Protein AF-A0A7S0P5F8-F1 (afdb_monomer_lite)

InterPro domains:
  IPR012337 Ribonuclease H-like superfamily [SSF53098] (3-102)
  IPR013520 Ribonuclease H-like domain [PF00929] (8-92)
  IPR036397 Ribonuclease H superfamily [G3DSA:3.30.420.10] (1-112)

Structure (mmCIF, N/CA/C/O backbone):
data_AF-A0A7S0P5F8-F1
#
_entry.id   AF-A0A7S0P5F8-F1
#
loop_
_atom_site.group_PDB
_atom_site.id
_atom_site.type_symbol
_atom_site.label_atom_id
_atom_site.label_alt_id
_atom_site.label_comp_id
_atom_site.label_asym_id
_atom_site.label_entity_id
_atom_site.label_seq_id
_atom_site.pdbx_PDB_ins_code
_atom_site.Cartn_x
_atom_site.Cartn_y
_atom_site.Cartn_z
_atom_site.occupancy
_atom_site.B_iso_or_equiv
_atom_site.auth_seq_id
_atom_site.auth_comp_id
_atom_site.auth_asym_id
_atom_site.auth_atom_id
_atom_site.pdbx_PDB_model_num
ATOM 1 N N . GLY A 1 1 ? -13.064 9.848 14.088 1.00 92.31 1 GLY A N 1
ATOM 2 C CA . GLY A 1 1 ? -11.829 9.052 14.262 1.00 92.31 1 GLY A CA 1
ATOM 3 C C . GLY A 1 1 ? -11.739 7.972 13.198 1.00 92.31 1 GLY A C 1
ATOM 4 O O . GLY A 1 1 ? -12.766 7.657 12.607 1.00 92.31 1 GLY A O 1
ATOM 5 N N . MET A 1 2 ? -10.549 7.403 12.978 1.00 94.00 2 MET A N 1
ATOM 6 C CA . MET A 1 2 ? -10.255 6.437 11.901 1.00 94.00 2 MET A CA 1
ATOM 7 C C . MET A 1 2 ? -11.282 5.296 11.798 1.00 94.00 2 MET A C 1
ATOM 9 O O . MET A 1 2 ? -11.907 5.111 10.762 1.00 94.00 2 MET A O 1
ATOM 13 N N . LEU A 1 3 ? -11.563 4.606 12.906 1.00 96.38 3 LEU A N 1
ATOM 14 C CA . LEU A 1 3 ? -12.504 3.481 12.926 1.00 96.38 3 LEU A CA 1
ATOM 15 C C . LEU A 1 3 ? -13.936 3.859 12.489 1.00 96.38 3 LEU A C 1
ATOM 17 O O . LEU A 1 3 ? -14.638 3.057 11.881 1.00 96.38 3 LEU A O 1
ATOM 21 N N . ALA A 1 4 ? -14.383 5.085 12.780 1.00 97.62 4 ALA A N 1
ATOM 22 C CA . ALA A 1 4 ? -15.694 5.559 12.334 1.00 97.62 4 ALA A CA 1
ATOM 23 C C . ALA A 1 4 ? -15.726 5.806 10.818 1.00 97.62 4 ALA A C 1
ATOM 25 O O . ALA A 1 4 ? -16.733 5.517 10.179 1.00 97.62 4 ALA A O 1
ATOM 26 N N . LEU A 1 5 ? -14.619 6.296 10.247 1.00 96.81 5 LEU A N 1
ATOM 27 C CA . LEU A 1 5 ? -14.468 6.440 8.800 1.00 96.81 5 LEU A CA 1
ATOM 28 C C . LEU A 1 5 ? -14.493 5.066 8.120 1.00 96.81 5 LEU A C 1
ATOM 30 O O . LEU A 1 5 ? -15.211 4.877 7.145 1.00 96.81 5 LEU A O 1
ATOM 34 N N . MET A 1 6 ? -13.781 4.087 8.678 1.00 96.69 6 MET A N 1
ATOM 35 C CA . MET A 1 6 ? -13.749 2.725 8.139 1.00 96.69 6 MET A CA 1
ATOM 36 C C . MET A 1 6 ? -15.126 2.067 8.174 1.00 96.69 6 MET A C 1
ATOM 38 O O . MET A 1 6 ? -15.563 1.553 7.155 1.00 96.69 6 MET A O 1
ATOM 42 N N . ARG A 1 7 ? -15.866 2.167 9.285 1.00 97.06 7 ARG A N 1
ATOM 43 C CA . ARG A 1 7 ? -17.246 1.652 9.367 1.00 97.06 7 ARG A CA 1
ATOM 44 C C . ARG A 1 7 ? -18.205 2.269 8.350 1.00 97.06 7 ARG A C 1
ATOM 46 O O . ARG A 1 7 ? -19.198 1.644 8.003 1.00 97.06 7 ARG A O 1
ATOM 53 N N . LYS A 1 8 ? -17.937 3.494 7.892 1.00 98.00 8 LYS A N 1
ATOM 54 C CA . LYS A 1 8 ? -18.742 4.158 6.860 1.00 98.00 8 LYS A CA 1
ATOM 55 C C . LYS A 1 8 ? -18.472 3.599 5.457 1.00 98.00 8 LYS A C 1
ATOM 57 O O . LYS A 1 8 ? -19.366 3.649 4.618 1.00 98.00 8 LYS A O 1
ATOM 62 N N . HIS A 1 9 ? -17.259 3.115 5.190 1.00 97.38 9 HIS A N 1
ATOM 63 C CA . HIS A 1 9 ? -16.797 2.791 3.834 1.00 97.38 9 HIS A CA 1
ATOM 64 C C . HIS A 1 9 ? -16.434 1.317 3.611 1.00 97.38 9 HIS A C 1
ATOM 66 O O . HIS A 1 9 ? -16.314 0.896 2.463 1.00 97.38 9 HIS A O 1
ATOM 72 N N . CYS A 1 10 ? -16.276 0.533 4.674 1.00 96.94 10 CYS A N 1
ATOM 73 C CA . CYS A 1 10 ? -15.789 -0.838 4.626 1.00 96.94 10 CYS A CA 1
ATOM 74 C C . CYS A 1 10 ? -16.680 -1.762 5.460 1.00 96.94 10 CYS A C 1
ATOM 76 O O . CYS A 1 10 ? -17.233 -1.361 6.486 1.00 96.94 10 CYS A O 1
ATOM 78 N N . VAL A 1 11 ? -16.758 -3.024 5.043 1.00 96.81 11 VAL A N 1
ATOM 79 C CA . VAL A 1 11 ? -17.351 -4.102 5.843 1.00 96.81 11 VAL A CA 1
ATOM 80 C C . VAL A 1 11 ? -16.295 -4.630 6.815 1.00 96.81 11 VAL A C 1
ATOM 82 O O . VAL A 1 11 ? -15.126 -4.781 6.450 1.00 96.81 11 VAL A O 1
ATOM 85 N N . GLU A 1 12 ? -16.707 -4.902 8.051 1.00 97.06 12 GLU A N 1
ATOM 86 C CA . GLU A 1 12 ? -15.836 -5.456 9.089 1.00 97.06 12 GLU A CA 1
ATOM 87 C C . GLU A 1 12 ? -15.196 -6.779 8.630 1.00 97.06 12 GLU A C 1
ATOM 89 O O . GLU A 1 12 ? -15.841 -7.616 8.000 1.00 97.06 12 GLU A O 1
ATOM 94 N N . HIS A 1 13 ? -13.899 -6.933 8.897 1.00 96.75 13 HIS A N 1
ATOM 95 C CA . HIS A 1 13 ? -13.039 -8.065 8.524 1.00 96.75 13 HIS A CA 1
ATOM 96 C C . HIS A 1 13 ? -12.880 -8.348 7.017 1.00 96.75 13 HIS A C 1
ATOM 98 O O . HIS A 1 13 ? -12.184 -9.298 6.642 1.00 96.75 13 HIS A O 1
ATOM 104 N N . ALA A 1 14 ? -13.470 -7.535 6.135 1.00 96.31 14 ALA A N 1
ATOM 105 C CA . ALA A 1 14 ? -13.414 -7.757 4.691 1.00 96.31 14 ALA A CA 1
ATOM 106 C C . ALA A 1 14 ? -12.174 -7.128 4.034 1.00 96.31 14 ALA A C 1
ATOM 108 O O . ALA A 1 14 ? -11.554 -7.739 3.164 1.00 96.31 14 ALA A O 1
ATOM 109 N N . CYS A 1 15 ? -11.802 -5.911 4.437 1.00 97.00 15 CYS A N 1
ATOM 110 C CA . CYS A 1 15 ? -10.755 -5.142 3.762 1.00 97.00 15 CYS A CA 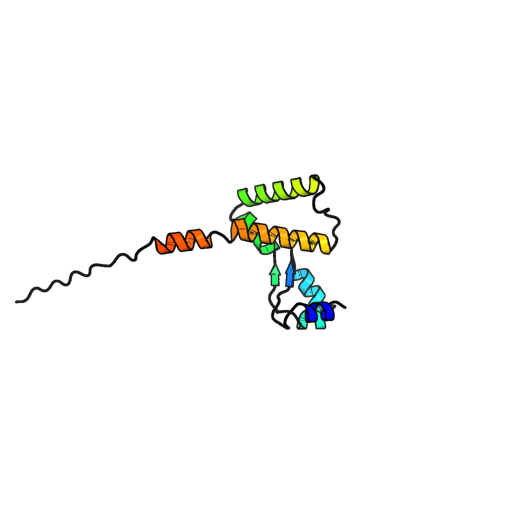1
ATOM 111 C C . CYS A 1 15 ? -9.361 -5.412 4.363 1.00 97.00 15 CYS A C 1
ATOM 113 O O . CYS A 1 15 ? -9.191 -5.218 5.570 1.00 97.00 15 CYS A O 1
ATOM 115 N N . PRO A 1 16 ? -8.356 -5.818 3.562 1.00 97.19 16 PRO A N 1
ATOM 116 C CA . PRO A 1 16 ? -6.960 -5.855 3.998 1.00 97.19 16 PRO A CA 1
ATOM 117 C C . PRO A 1 16 ? -6.361 -4.443 4.061 1.00 97.19 16 PRO A C 1
ATOM 119 O O . PRO A 1 16 ? -6.855 -3.520 3.409 1.00 97.19 16 PRO A O 1
ATOM 122 N N . ILE A 1 17 ? -5.263 -4.283 4.801 1.00 97.00 17 ILE A N 1
ATOM 123 C CA . ILE A 1 17 ? -4.442 -3.063 4.726 1.00 97.00 17 ILE A CA 1
ATOM 124 C C . ILE A 1 17 ? -3.605 -3.132 3.445 1.00 97.00 17 ILE A C 1
ATOM 126 O O . ILE A 1 17 ? -3.062 -4.190 3.120 1.00 97.00 17 ILE A O 1
ATOM 130 N N . ALA A 1 18 ? -3.508 -2.023 2.714 1.00 97.69 18 ALA A N 1
ATOM 131 C CA . ALA A 1 18 ? -2.766 -1.938 1.462 1.00 97.69 18 ALA A CA 1
ATOM 132 C C . ALA A 1 18 ? -1.863 -0.703 1.436 1.00 97.69 18 ALA A C 1
ATOM 134 O O . ALA A 1 18 ? -2.279 0.369 1.873 1.00 97.69 18 ALA A O 1
ATOM 135 N N . GLY A 1 19 ? -0.652 -0.852 0.903 1.00 96.81 19 GLY A N 1
ATOM 136 C CA . GLY A 1 19 ? 0.331 0.228 0.816 1.00 96.81 19 GLY A CA 1
ATOM 137 C C . GLY A 1 19 ? 1.729 -0.285 0.482 1.00 96.81 19 GLY A C 1
ATOM 138 O O . GLY A 1 19 ? 1.956 -1.496 0.401 1.00 96.81 19 GLY A O 1
ATOM 139 N N . ASN A 1 20 ? 2.667 0.635 0.280 1.00 94.50 20 ASN A N 1
ATOM 140 C CA . ASN A 1 20 ? 4.088 0.312 0.172 1.00 94.50 20 ASN A CA 1
ATOM 141 C C . ASN A 1 20 ? 4.661 -0.061 1.543 1.00 94.50 20 ASN A C 1
ATOM 143 O O . ASN A 1 20 ? 4.495 0.695 2.494 1.00 94.50 20 ASN A O 1
ATOM 147 N N . SER A 1 21 ? 5.353 -1.202 1.638 1.00 94.56 21 SER A N 1
ATOM 148 C CA . SER A 1 21 ? 5.986 -1.677 2.881 1.00 94.56 21 SER A CA 1
ATOM 149 C C . SER A 1 21 ? 5.014 -1.723 4.068 1.00 94.56 21 SER A C 1
ATOM 151 O O . SER A 1 21 ? 5.377 -1.483 5.221 1.00 94.56 21 SER A O 1
ATOM 153 N N . VAL A 1 22 ? 3.751 -2.040 3.773 1.00 97.00 22 VAL A N 1
ATOM 154 C CA . VAL A 1 22 ? 2.612 -1.869 4.688 1.00 97.00 22 VAL A CA 1
ATOM 155 C C . VAL A 1 22 ? 2.636 -2.825 5.885 1.00 97.00 22 VAL A C 1
ATOM 157 O O . VAL A 1 22 ? 1.861 -2.681 6.830 1.00 97.00 22 VAL A O 1
ATOM 160 N N . GLN A 1 23 ? 3.536 -3.811 5.874 1.00 96.75 23 GLN A N 1
ATOM 161 C CA . GLN A 1 23 ? 3.792 -4.668 7.027 1.00 96.75 23 GLN A CA 1
ATOM 162 C C . GLN A 1 23 ? 4.197 -3.848 8.265 1.00 96.75 23 GLN A C 1
ATOM 164 O O . GLN A 1 23 ? 3.707 -4.134 9.357 1.00 96.75 23 GLN A O 1
ATOM 169 N N . CYS A 1 24 ? 5.011 -2.801 8.096 1.00 95.56 24 CYS A N 1
ATOM 170 C CA . CYS A 1 24 ? 5.404 -1.919 9.198 1.00 95.56 24 CYS A CA 1
ATOM 171 C C . CYS A 1 24 ? 4.189 -1.171 9.772 1.00 95.56 24 CYS A C 1
ATOM 173 O O . CYS A 1 24 ? 3.984 -1.144 10.986 1.00 95.56 24 CYS A O 1
ATOM 175 N N . ASP A 1 25 ? 3.328 -0.634 8.903 1.00 96.00 25 ASP A N 1
ATOM 176 C CA . ASP A 1 25 ? 2.100 0.053 9.321 1.00 96.00 25 ASP A CA 1
ATOM 177 C C . ASP A 1 25 ? 1.153 -0.895 10.059 1.00 96.00 25 ASP A C 1
ATOM 179 O O . ASP A 1 25 ? 0.545 -0.529 11.066 1.00 96.00 25 ASP A O 1
ATOM 183 N N . ARG A 1 26 ? 1.043 -2.144 9.591 1.00 97.00 26 ARG A N 1
ATOM 184 C CA . ARG A 1 26 ? 0.246 -3.181 10.253 1.00 97.00 26 ARG A CA 1
ATOM 185 C C . ARG A 1 26 ? 0.725 -3.429 11.683 1.00 97.00 26 ARG A C 1
ATOM 187 O O . ARG A 1 26 ? -0.112 -3.584 12.571 1.00 97.00 26 ARG A O 1
ATOM 194 N N . GLU A 1 27 ? 2.033 -3.492 11.909 1.00 97.06 27 GLU A N 1
ATOM 195 C CA . GLU A 1 27 ? 2.607 -3.714 13.241 1.00 97.06 27 GLU A CA 1
ATOM 196 C C . GLU A 1 27 ? 2.293 -2.554 14.188 1.00 97.06 27 GLU A C 1
ATOM 198 O O . GLU A 1 27 ? 1.821 -2.786 15.303 1.00 97.06 27 GLU A O 1
ATOM 203 N N . VAL A 1 28 ? 2.433 -1.313 13.713 1.00 97.31 28 VAL A N 1
ATOM 204 C CA . VAL A 1 28 ? 2.047 -0.119 14.478 1.00 97.31 28 VAL A CA 1
ATOM 205 C C . VAL A 1 28 ? 0.550 -0.127 14.785 1.00 97.31 28 VAL A C 1
ATOM 207 O O . VAL A 1 28 ? 0.153 0.098 15.925 1.00 97.31 28 VAL A O 1
ATOM 210 N N . LEU A 1 29 ? -0.305 -0.443 13.808 1.00 97.06 29 LEU A N 1
ATOM 211 C CA . LEU A 1 29 ? -1.753 -0.516 14.021 1.00 97.06 29 LEU A CA 1
ATOM 212 C C . LEU A 1 29 ? -2.140 -1.594 15.037 1.00 97.06 29 LEU A C 1
ATOM 214 O O . LEU A 1 29 ? -3.063 -1.385 15.821 1.00 97.06 29 LEU A O 1
ATOM 218 N N . MET A 1 30 ? -1.453 -2.735 15.036 1.00 97.00 30 MET A N 1
ATOM 219 C CA . MET A 1 30 ? -1.713 -3.823 15.976 1.00 97.00 30 MET A CA 1
ATOM 220 C C . MET A 1 30 ? -1.418 -3.414 17.426 1.00 97.00 30 MET A C 1
ATOM 222 O O . MET A 1 30 ? -2.171 -3.795 18.322 1.00 97.00 30 MET A O 1
ATOM 226 N N . LEU A 1 31 ? -0.356 -2.633 17.647 1.00 97.62 31 LEU A N 1
ATOM 227 C CA . LEU A 1 31 ? 0.077 -2.187 18.974 1.00 97.62 31 LEU A CA 1
ATOM 228 C C . LEU A 1 31 ? -0.672 -0.932 19.440 1.00 97.62 31 LEU A C 1
ATOM 230 O O . LEU A 1 31 ? -1.271 -0.920 20.514 1.00 97.62 31 LEU A O 1
ATOM 234 N N . GLU A 1 32 ? -0.686 0.105 18.608 1.00 98.25 32 GLU A N 1
ATOM 235 C CA . GLU A 1 32 ? -1.143 1.448 18.977 1.00 98.25 32 GLU A CA 1
ATOM 236 C C . GLU A 1 32 ? -2.634 1.669 18.683 1.00 98.25 32 GLU A C 1
ATOM 238 O O . GLU A 1 32 ? -3.291 2.521 19.285 1.00 98.25 32 GLU A O 1
ATOM 243 N N . MET A 1 33 ? -3.209 0.903 17.749 1.00 97.56 33 MET A N 1
ATOM 244 C CA . MET A 1 33 ? -4.600 1.062 17.309 1.00 97.56 33 MET A CA 1
ATOM 245 C C . MET A 1 33 ? -5.361 -0.276 17.220 1.00 97.56 33 MET A C 1
ATOM 247 O O . MET A 1 33 ? -6.012 -0.551 16.203 1.00 97.56 33 MET A O 1
ATOM 251 N N . PRO A 1 34 ? -5.395 -1.098 18.287 1.00 97.31 34 PRO A N 1
ATOM 252 C CA . PRO A 1 34 ? -5.886 -2.478 18.226 1.00 97.31 34 PRO A CA 1
ATOM 253 C C . PRO A 1 34 ? -7.345 -2.603 17.761 1.00 97.31 34 PRO A C 1
ATOM 255 O O . PRO A 1 34 ? -7.690 -3.568 17.090 1.00 97.31 34 PRO A O 1
ATOM 258 N N . LYS A 1 35 ? -8.203 -1.609 18.046 1.00 97.56 35 LYS A N 1
ATOM 259 C CA . LYS A 1 35 ? -9.603 -1.581 17.569 1.00 97.56 35 LYS A CA 1
ATOM 260 C C . LYS A 1 35 ? -9.727 -1.336 16.061 1.00 97.56 35 LYS A C 1
ATOM 262 O O . LYS A 1 35 ? -10.705 -1.750 15.451 1.00 97.56 35 LYS A O 1
ATOM 267 N N . VAL A 1 36 ? -8.784 -0.596 15.475 1.00 97.44 36 VAL A N 1
ATOM 268 C CA . VAL A 1 36 ? -8.702 -0.404 14.019 1.00 97.44 36 VAL A CA 1
ATOM 269 C C . VAL A 1 36 ? -8.171 -1.676 13.380 1.00 97.44 36 VAL A C 1
ATOM 271 O O . VAL A 1 36 ? -8.783 -2.175 12.442 1.00 97.44 36 VAL A O 1
ATOM 274 N N . TYR A 1 37 ? -7.089 -2.229 13.931 1.00 97.56 37 TYR A N 1
ATOM 275 C CA . TYR A 1 37 ? -6.509 -3.479 13.452 1.00 97.56 37 TYR A CA 1
ATOM 276 C C . TYR A 1 37 ? -7.514 -4.640 13.500 1.00 97.56 37 TYR A C 1
ATOM 278 O O . TYR A 1 37 ? -7.662 -5.353 12.513 1.00 97.56 37 TYR A O 1
ATOM 286 N N . SER A 1 38 ? -8.278 -4.784 14.589 1.00 97.31 38 SER A N 1
ATOM 287 C CA . SER A 1 38 ? -9.286 -5.843 14.716 1.00 97.31 38 SER A CA 1
ATOM 288 C C . SER A 1 38 ? -10.413 -5.732 13.692 1.00 97.31 38 SER A C 1
ATOM 290 O O . SER A 1 38 ? -10.978 -6.748 13.316 1.00 97.31 38 SER A O 1
ATOM 292 N N . PHE A 1 39 ? -10.749 -4.523 13.232 1.00 98.19 39 PHE A N 1
ATOM 293 C CA . PHE A 1 39 ? -11.794 -4.308 12.226 1.00 98.19 39 PHE A CA 1
ATOM 294 C C . PHE A 1 39 ? -11.356 -4.740 10.816 1.00 98.19 39 PHE A C 1
ATOM 296 O O . PHE A 1 39 ? -12.194 -4.984 9.951 1.00 98.19 39 PHE A O 1
ATOM 303 N N . LEU A 1 40 ? -10.051 -4.815 10.558 1.00 97.56 40 LEU A N 1
ATOM 304 C CA . LEU A 1 40 ? -9.485 -5.140 9.250 1.00 97.56 40 LEU A CA 1
ATOM 305 C C . LEU A 1 40 ? -9.361 -6.654 9.040 1.00 97.56 40 LEU A C 1
ATOM 307 O O . LEU A 1 40 ? -9.446 -7.453 9.973 1.00 97.56 40 LEU A O 1
ATOM 311 N N . ASN A 1 41 ? -9.153 -7.062 7.788 1.00 97.12 41 ASN A N 1
ATOM 312 C CA . ASN A 1 41 ? -8.735 -8.424 7.479 1.00 97.12 41 ASN A CA 1
ATOM 313 C C . ASN A 1 41 ? -7.279 -8.651 7.932 1.00 97.12 41 ASN A C 1
ATOM 315 O O . ASN A 1 41 ? -6.455 -7.743 7.873 1.00 97.12 41 ASN A O 1
ATOM 319 N N . HIS A 1 42 ? -6.942 -9.880 8.332 1.00 94.38 42 HIS A N 1
ATOM 320 C CA . HIS A 1 42 ? -5.584 -10.236 8.758 1.00 94.38 42 HIS A CA 1
ATOM 321 C C . HIS A 1 42 ? -4.539 -10.146 7.633 1.00 94.38 42 HIS A C 1
ATOM 323 O O . HIS A 1 42 ? -3.347 -10.018 7.922 1.00 94.38 42 HIS A O 1
ATOM 329 N N . ARG A 1 43 ? -4.966 -10.259 6.366 1.00 97.31 43 ARG A N 1
ATOM 330 C CA . ARG A 1 43 ? -4.091 -10.170 5.193 1.00 97.31 43 ARG A CA 1
ATOM 331 C C . ARG A 1 43 ? -3.697 -8.728 4.904 1.00 97.31 43 ARG A C 1
ATOM 333 O O . ARG A 1 43 ? -4.425 -7.787 5.214 1.00 97.31 43 ARG A O 1
ATOM 340 N N . ILE A 1 44 ? -2.571 -8.590 4.217 1.00 97.62 44 ILE A N 1
ATOM 341 C CA . ILE A 1 44 ? -2.103 -7.324 3.659 1.00 97.62 44 ILE A CA 1
ATOM 342 C C . ILE A 1 44 ? -1.964 -7.424 2.145 1.00 97.62 44 ILE A C 1
ATOM 344 O O . ILE A 1 44 ? -1.757 -8.507 1.596 1.00 97.62 44 ILE A O 1
ATOM 348 N N . VAL A 1 45 ? -2.057 -6.277 1.482 1.00 97.38 45 VAL A N 1
ATOM 349 C CA . VAL A 1 45 ? -1.655 -6.092 0.088 1.00 97.38 45 VAL A CA 1
ATOM 350 C C . VAL A 1 45 ? -0.421 -5.200 0.095 1.00 97.38 45 VAL A C 1
ATOM 352 O O . VAL A 1 45 ? -0.526 -3.974 0.084 1.00 97.38 45 VAL A O 1
ATOM 355 N N . ASP A 1 46 ? 0.752 -5.826 0.163 1.00 97.50 46 ASP A N 1
ATOM 356 C CA . ASP A 1 46 ? 2.022 -5.105 0.168 1.00 97.50 46 ASP A CA 1
ATOM 357 C C . ASP A 1 46 ? 2.479 -4.805 -1.263 1.00 97.50 46 ASP A C 1
ATOM 359 O O . ASP A 1 46 ? 2.894 -5.691 -2.014 1.00 97.50 46 ASP A O 1
ATOM 363 N N . VAL A 1 47 ? 2.404 -3.531 -1.641 1.00 96.50 47 VAL A N 1
ATOM 364 C CA . VAL A 1 47 ? 2.761 -3.050 -2.980 1.00 96.50 47 VAL A CA 1
ATOM 365 C C . VAL A 1 47 ? 4.255 -3.246 -3.265 1.00 96.50 47 VAL A C 1
ATOM 367 O O . VAL A 1 47 ? 4.630 -3.557 -4.397 1.00 96.50 47 VAL A O 1
ATOM 370 N N . SER A 1 48 ? 5.105 -3.180 -2.235 1.00 95.62 48 SER A N 1
ATOM 371 C CA . SER A 1 48 ? 6.554 -3.376 -2.370 1.00 95.62 48 SER A CA 1
ATOM 372 C C . SER A 1 48 ? 6.926 -4.816 -2.752 1.00 95.62 48 SER A C 1
ATOM 374 O O . SER A 1 48 ? 7.962 -5.065 -3.370 1.00 95.62 48 SER A O 1
ATOM 376 N N . SER A 1 49 ? 6.042 -5.782 -2.478 1.00 96.38 49 SER A N 1
ATOM 377 C CA . SER A 1 49 ? 6.234 -7.155 -2.951 1.00 96.38 49 SER A CA 1
ATOM 378 C C . SER A 1 49 ? 6.191 -7.227 -4.480 1.00 96.38 49 SER A C 1
ATOM 380 O O . SER A 1 49 ? 6.990 -7.941 -5.085 1.00 96.38 49 SER A O 1
ATOM 382 N N . PHE A 1 50 ? 5.315 -6.450 -5.127 1.00 94.81 50 PHE A N 1
ATOM 383 C CA . PHE A 1 50 ? 5.227 -6.416 -6.588 1.00 94.81 50 PHE A CA 1
ATOM 384 C C . PHE A 1 50 ? 6.436 -5.737 -7.221 1.00 94.81 50 PHE A C 1
ATOM 386 O O . PHE A 1 50 ? 6.941 -6.235 -8.225 1.00 94.81 50 PHE A O 1
ATOM 393 N N . THR A 1 51 ? 6.945 -4.653 -6.631 1.00 92.50 51 THR A N 1
ATOM 394 C CA . THR A 1 51 ? 8.161 -4.001 -7.139 1.00 92.50 51 THR A CA 1
ATOM 395 C C . THR A 1 51 ? 9.371 -4.926 -7.011 1.00 92.50 51 THR A C 1
ATOM 397 O O . THR A 1 51 ? 10.148 -5.044 -7.956 1.00 92.50 51 THR A O 1
ATOM 400 N N . GLY A 1 52 ? 9.473 -5.682 -5.914 1.00 94.88 52 GLY A N 1
ATOM 401 C CA . GLY A 1 52 ? 10.494 -6.716 -5.756 1.00 94.88 52 GLY A CA 1
ATOM 402 C C . GLY A 1 52 ? 10.379 -7.853 -6.781 1.00 94.88 52 GLY A C 1
ATOM 403 O O . GLY A 1 52 ? 11.399 -8.375 -7.239 1.00 94.88 52 GLY A O 1
ATOM 404 N N . VAL A 1 53 ? 9.165 -8.257 -7.158 1.00 94.38 53 VAL A N 1
ATOM 405 C CA . VAL A 1 53 ? 8.954 -9.230 -8.245 1.00 94.38 53 VAL A CA 1
ATOM 406 C C . VAL A 1 53 ? 9.365 -8.631 -9.592 1.00 94.38 53 VAL A C 1
ATOM 408 O O . VAL A 1 53 ? 10.115 -9.265 -10.331 1.00 94.38 53 VAL A O 1
ATOM 411 N N . MET A 1 54 ? 8.940 -7.400 -9.893 1.00 92.06 54 MET A N 1
ATOM 412 C CA . MET A 1 54 ? 9.285 -6.692 -11.131 1.00 92.06 54 MET A CA 1
ATOM 413 C C . MET A 1 54 ? 10.796 -6.557 -11.311 1.00 92.06 54 MET A C 1
ATOM 415 O O . MET A 1 54 ? 11.303 -6.851 -12.388 1.00 92.06 54 MET A O 1
ATOM 419 N N . GLU A 1 55 ? 11.519 -6.179 -10.258 1.00 93.88 55 GLU A N 1
ATOM 420 C CA . GLU A 1 55 ? 12.975 -6.029 -10.294 1.00 93.88 55 GLU A CA 1
ATOM 421 C C . GLU A 1 55 ? 13.697 -7.326 -10.683 1.00 93.88 55 GLU A C 1
ATOM 423 O O . GLU A 1 55 ? 14.690 -7.291 -11.406 1.00 93.88 55 GLU A O 1
ATOM 428 N N . ARG A 1 56 ? 13.188 -8.477 -10.230 1.00 94.06 56 ARG A N 1
ATOM 429 C CA . ARG A 1 56 ? 13.825 -9.783 -10.452 1.00 94.06 56 ARG A CA 1
ATOM 430 C C . ARG A 1 56 ? 13.396 -10.440 -11.754 1.00 94.06 56 ARG A C 1
ATOM 432 O O . ARG A 1 56 ? 14.201 -11.116 -12.383 1.00 94.06 56 ARG A O 1
ATOM 439 N N . TRP A 1 57 ? 12.124 -10.315 -12.117 1.00 91.25 57 TRP A N 1
ATOM 440 C CA . TRP A 1 57 ? 11.547 -11.054 -13.242 1.00 91.25 57 TRP A CA 1
ATOM 441 C C . TRP A 1 57 ? 11.484 -10.223 -14.524 1.00 91.25 57 TRP A C 1
ATOM 443 O O . TRP A 1 57 ? 11.421 -10.794 -15.607 1.00 91.25 57 TRP A O 1
ATOM 453 N N . MET A 1 58 ? 11.502 -8.891 -14.422 1.00 89.19 58 MET A N 1
ATOM 454 C CA . MET A 1 58 ? 11.383 -7.971 -15.558 1.00 89.19 58 MET A CA 1
ATOM 455 C C . MET A 1 58 ? 12.266 -6.721 -15.354 1.00 89.19 58 MET A C 1
ATOM 457 O O . MET A 1 58 ? 11.744 -5.602 -15.292 1.00 89.19 58 MET A O 1
ATOM 461 N N . PRO A 1 59 ? 13.599 -6.878 -15.234 1.00 92.50 59 PRO A N 1
ATOM 462 C CA . PRO A 1 59 ? 14.507 -5.795 -14.844 1.00 92.50 59 PRO A CA 1
ATOM 463 C C . PRO A 1 59 ? 14.448 -4.579 -15.782 1.00 92.50 59 PRO A C 1
ATOM 465 O O . PRO A 1 59 ? 14.462 -3.445 -15.302 1.00 92.50 59 PRO A O 1
ATOM 468 N N . ASP A 1 60 ? 14.297 -4.789 -17.093 1.00 91.06 60 ASP A N 1
ATOM 469 C CA . ASP A 1 60 ? 14.208 -3.699 -18.076 1.00 91.06 60 ASP A CA 1
ATOM 470 C C . ASP A 1 60 ? 12.913 -2.889 -17.919 1.00 91.06 60 ASP A C 1
ATOM 472 O O . ASP A 1 60 ? 12.934 -1.656 -17.884 1.00 91.06 60 ASP A O 1
ATOM 476 N N . ALA A 1 61 ? 11.776 -3.573 -17.752 1.00 88.88 61 ALA A N 1
ATOM 477 C CA . ALA A 1 61 ? 10.487 -2.924 -17.514 1.00 88.88 61 ALA A CA 1
ATOM 478 C C . ALA A 1 61 ? 10.476 -2.183 -16.169 1.00 88.88 61 ALA A C 1
ATOM 480 O O . ALA A 1 61 ? 9.939 -1.079 -16.069 1.00 88.88 61 ALA A O 1
ATOM 481 N N . PHE A 1 62 ? 11.112 -2.758 -15.145 1.00 91.62 62 PHE A N 1
ATOM 482 C CA . PHE A 1 62 ? 11.289 -2.112 -13.848 1.00 91.62 62 PHE A CA 1
ATOM 483 C C . PHE A 1 62 ? 12.155 -0.849 -13.943 1.00 91.62 62 PHE A C 1
ATOM 485 O O . PHE A 1 62 ? 11.809 0.179 -13.357 1.00 91.62 62 PHE A O 1
ATOM 492 N N . ALA A 1 63 ? 13.257 -0.892 -14.697 1.00 91.81 63 ALA A N 1
ATOM 493 C CA . ALA A 1 63 ? 14.117 0.266 -14.925 1.00 91.81 63 ALA A CA 1
ATOM 494 C C . ALA A 1 63 ? 13.377 1.388 -15.671 1.00 91.81 63 ALA A C 1
ATOM 496 O O . ALA A 1 63 ? 13.431 2.544 -15.244 1.00 91.81 63 ALA A O 1
ATOM 497 N N . ALA A 1 64 ? 12.630 1.047 -16.725 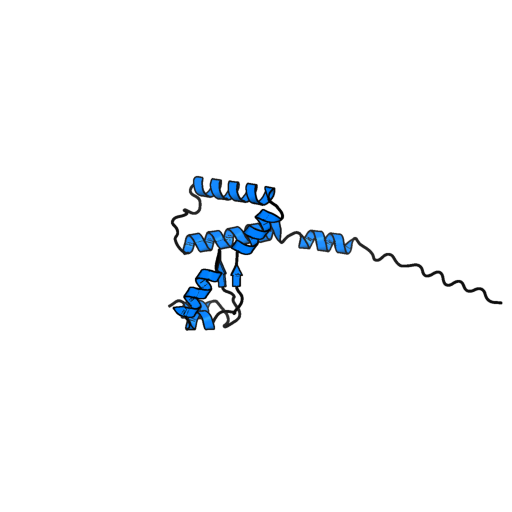1.00 90.69 64 ALA A N 1
ATOM 498 C CA . ALA A 1 64 ? 11.807 1.999 -17.469 1.00 90.69 64 ALA A CA 1
ATOM 499 C C . ALA A 1 64 ? 10.716 2.634 -16.589 1.00 90.69 64 ALA A C 1
ATOM 501 O O . ALA A 1 64 ? 10.534 3.851 -16.612 1.00 90.69 64 ALA A O 1
ATOM 502 N N . TRP A 1 65 ? 10.036 1.830 -15.765 1.00 90.81 65 TRP A N 1
ATOM 503 C CA . TRP A 1 65 ? 9.043 2.319 -14.808 1.00 90.81 65 TRP A CA 1
ATOM 504 C C . TRP A 1 65 ? 9.651 3.296 -13.792 1.00 90.81 65 TRP A C 1
ATOM 506 O O . TRP A 1 65 ? 9.106 4.383 -13.597 1.00 90.81 65 TRP A O 1
ATOM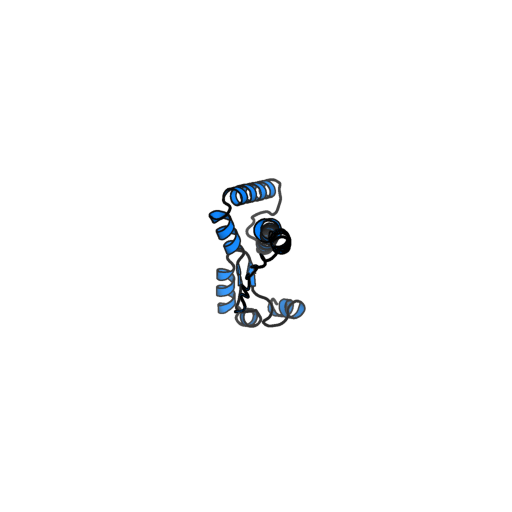 516 N N . LYS A 1 66 ? 10.808 2.966 -13.196 1.00 89.00 66 LYS A N 1
ATOM 517 C CA . LYS A 1 66 ? 11.508 3.866 -12.260 1.00 89.00 66 LYS A CA 1
ATOM 518 C C . LYS A 1 66 ? 11.900 5.189 -12.915 1.00 89.00 66 LYS A C 1
ATOM 520 O O . LYS A 1 66 ? 11.752 6.238 -12.294 1.00 89.00 66 LYS A O 1
ATOM 525 N N . LEU A 1 67 ? 12.389 5.150 -14.156 1.00 88.44 67 LEU A N 1
ATOM 526 C CA . LEU A 1 67 ? 12.763 6.358 -14.890 1.00 88.44 67 LEU A CA 1
ATOM 527 C C . LEU A 1 67 ? 11.544 7.249 -15.168 1.00 88.44 67 LEU A C 1
ATOM 529 O O . LEU A 1 67 ? 11.618 8.459 -14.967 1.00 88.44 67 LEU A O 1
ATOM 533 N N . ALA A 1 68 ? 10.422 6.653 -15.579 1.00 86.19 68 ALA A N 1
ATOM 534 C CA . ALA A 1 68 ? 9.175 7.378 -15.807 1.00 86.19 68 ALA A CA 1
ATOM 535 C C . ALA A 1 68 ? 8.650 8.032 -14.518 1.00 86.19 68 ALA A C 1
ATOM 537 O O . ALA A 1 68 ? 8.322 9.217 -14.528 1.00 86.19 68 ALA A O 1
ATOM 538 N N . ALA A 1 69 ? 8.652 7.298 -13.401 1.00 83.56 69 ALA A N 1
ATOM 539 C CA . ALA A 1 69 ? 8.247 7.827 -12.099 1.00 83.56 69 ALA A CA 1
ATOM 540 C C . ALA A 1 69 ? 9.145 8.991 -11.636 1.00 83.56 69 ALA A C 1
ATOM 542 O O . ALA A 1 69 ? 8.653 10.003 -11.140 1.00 83.56 69 ALA A O 1
ATOM 543 N N . ALA A 1 70 ? 10.463 8.886 -11.839 1.00 82.75 70 ALA A N 1
ATOM 544 C CA . ALA A 1 70 ? 11.404 9.955 -11.506 1.00 82.75 70 ALA A CA 1
ATOM 545 C C . ALA A 1 70 ? 11.206 11.207 -12.380 1.00 82.75 70 ALA A C 1
ATOM 547 O O . ALA A 1 70 ? 11.280 12.328 -11.878 1.00 82.75 70 ALA A O 1
ATOM 548 N N . ALA A 1 71 ? 10.933 11.027 -13.676 1.00 84.00 71 ALA A N 1
ATOM 549 C CA . ALA A 1 71 ? 10.652 12.129 -14.592 1.00 84.00 71 ALA A CA 1
ATOM 550 C C . ALA A 1 71 ? 9.345 12.856 -14.233 1.00 84.00 71 ALA A C 1
ATOM 552 O O . ALA A 1 71 ? 9.301 14.084 -14.265 1.00 84.00 71 ALA A O 1
ATOM 553 N N . GLU A 1 72 ? 8.304 12.115 -13.844 1.00 79.69 72 GLU A N 1
ATOM 554 C CA . GLU A 1 72 ? 7.036 12.683 -13.376 1.00 79.69 72 GLU A CA 1
ATOM 555 C C . GLU A 1 72 ? 7.231 13.517 -12.103 1.00 79.69 72 GLU A C 1
ATOM 557 O O . GLU A 1 72 ? 6.777 14.660 -12.038 1.00 79.69 72 GLU A O 1
ATOM 562 N N . ALA A 1 73 ? 7.982 12.998 -11.126 1.00 75.31 73 ALA A N 1
ATOM 563 C CA . ALA A 1 73 ? 8.321 13.735 -9.910 1.00 75.31 73 ALA A CA 1
ATOM 564 C C . ALA A 1 73 ? 9.117 15.019 -10.215 1.00 75.31 73 ALA A C 1
ATOM 566 O O . ALA A 1 73 ? 8.832 16.081 -9.663 1.00 75.31 73 ALA A O 1
ATOM 567 N N . ALA A 1 74 ? 10.080 14.954 -11.141 1.00 77.44 74 ALA A N 1
ATOM 568 C CA . ALA A 1 74 ? 10.863 16.116 -11.563 1.00 77.44 74 ALA A CA 1
ATOM 569 C C . ALA A 1 74 ? 10.025 17.181 -12.300 1.00 77.44 74 ALA A C 1
ATOM 571 O O . ALA A 1 74 ? 10.352 18.365 -12.240 1.00 77.44 74 ALA A O 1
ATOM 572 N N . ALA A 1 75 ? 8.936 16.784 -12.964 1.00 77.94 75 ALA A N 1
ATOM 573 C CA . ALA A 1 75 ? 8.020 17.679 -13.674 1.00 77.94 75 ALA A CA 1
ATOM 574 C C . ALA A 1 75 ? 6.988 18.375 -12.760 1.00 77.94 75 ALA A C 1
ATOM 576 O O . ALA A 1 75 ? 6.062 19.017 -13.255 1.00 77.94 75 ALA A O 1
ATOM 577 N N . GLY A 1 76 ? 7.127 18.255 -11.435 1.00 67.75 76 GLY A N 1
ATOM 578 C CA . GLY A 1 76 ? 6.157 18.779 -10.471 1.00 67.75 76 GLY A CA 1
ATOM 579 C C . GLY A 1 76 ? 4.956 17.859 -10.243 1.00 67.75 76 GLY A C 1
ATOM 580 O O . GLY A 1 76 ? 3.952 18.304 -9.687 1.00 67.75 76 GLY A O 1
ATOM 581 N N . GLY A 1 77 ? 5.048 16.591 -10.664 1.00 64.00 77 GLY A N 1
ATOM 582 C CA . GLY A 1 77 ? 4.167 15.521 -10.196 1.00 64.00 77 GLY A CA 1
ATOM 583 C C . GLY A 1 77 ? 4.333 15.268 -8.694 1.00 64.00 77 GLY A C 1
ATOM 584 O O . GLY A 1 77 ? 5.085 15.979 -8.028 1.00 64.00 77 GLY A O 1
ATOM 585 N N . ALA A 1 78 ? 3.605 14.280 -8.156 1.00 58.94 78 ALA A N 1
ATOM 586 C CA . ALA A 1 78 ? 3.490 14.008 -6.716 1.00 58.94 78 ALA A CA 1
ATOM 587 C C . ALA A 1 78 ? 4.811 14.251 -5.956 1.00 58.94 78 ALA A C 1
ATOM 589 O O . ALA A 1 78 ? 5.776 13.496 -6.079 1.00 58.94 78 ALA A O 1
ATOM 590 N N . SER A 1 79 ? 4.849 15.355 -5.205 1.00 54.72 79 SER A N 1
ATOM 591 C CA . SER A 1 79 ? 6.008 15.764 -4.419 1.00 54.72 79 SER A CA 1
ATOM 592 C C . SER A 1 79 ? 6.283 14.700 -3.364 1.00 54.72 79 SER A C 1
ATOM 594 O O . SER A 1 79 ? 5.404 14.386 -2.562 1.00 54.72 79 SER A O 1
ATOM 596 N N . TYR A 1 80 ? 7.505 14.170 -3.334 1.00 64.19 80 TYR A N 1
ATOM 597 C CA . TYR A 1 80 ? 7.972 13.258 -2.289 1.00 64.19 80 TYR A CA 1
ATOM 598 C C . TYR A 1 80 ? 8.258 14.055 -1.006 1.00 64.19 80 TYR A C 1
ATOM 600 O O . TYR A 1 80 ? 9.396 14.219 -0.579 1.00 64.19 80 TYR A O 1
ATOM 608 N N . ASP A 1 81 ? 7.209 14.634 -0.422 1.00 76.50 81 ASP A N 1
ATOM 609 C CA . ASP A 1 81 ? 7.262 15.384 0.837 1.00 76.50 81 ASP A CA 1
ATOM 610 C C . ASP A 1 81 ? 7.011 14.483 2.062 1.00 76.50 81 ASP A C 1
ATOM 612 O O . ASP A 1 81 ? 6.840 14.985 3.175 1.00 76.50 81 ASP A O 1
ATOM 616 N N . HIS A 1 82 ? 6.999 13.158 1.852 1.00 76.69 82 HIS A N 1
ATOM 617 C CA . HIS A 1 82 ? 6.780 12.121 2.866 1.00 76.69 82 HIS A CA 1
ATOM 618 C C . HIS A 1 82 ? 5.470 12.283 3.644 1.00 76.69 82 HIS A C 1
ATOM 620 O O . HIS A 1 82 ? 5.363 11.949 4.829 1.00 76.69 82 HIS A O 1
ATOM 626 N N . ARG A 1 83 ? 4.457 12.859 2.995 1.00 88.31 83 ARG A N 1
ATOM 627 C CA . ARG A 1 83 ? 3.128 12.988 3.574 1.00 88.31 83 ARG A CA 1
ATOM 628 C C . ARG A 1 83 ? 2.314 11.751 3.239 1.00 88.31 83 ARG A C 1
ATOM 630 O O . ARG A 1 83 ? 2.188 11.369 2.079 1.00 88.31 83 ARG A O 1
ATOM 637 N N . ALA A 1 84 ? 1.634 11.226 4.258 1.00 89.62 84 ALA A N 1
ATOM 638 C CA . ALA A 1 84 ? 0.795 10.038 4.129 1.00 89.62 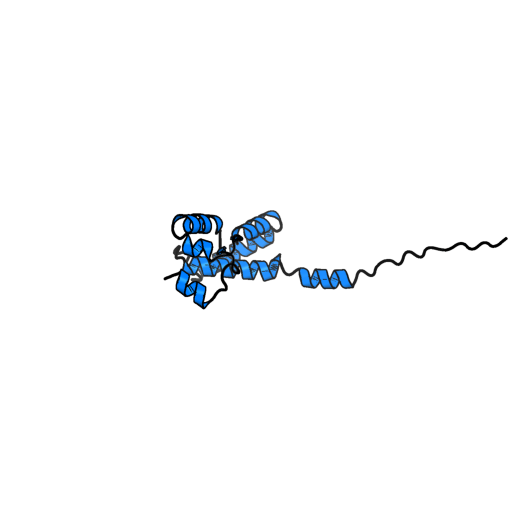84 ALA A CA 1
ATOM 639 C C . ALA A 1 84 ? -0.166 10.055 2.913 1.00 89.62 84 ALA A C 1
ATOM 641 O O . ALA A 1 84 ? -0.258 9.032 2.242 1.00 89.62 84 ALA A O 1
ATOM 642 N N . PRO A 1 85 ? -0.857 11.163 2.559 1.00 89.81 85 PRO A N 1
ATOM 643 C CA . PRO A 1 85 ? -1.701 11.188 1.361 1.00 89.81 85 PRO A CA 1
ATOM 644 C C . PRO A 1 85 ? -0.934 10.949 0.054 1.00 89.81 85 PRO A C 1
ATOM 646 O O . PRO A 1 85 ? -1.393 10.165 -0.773 1.00 89.81 85 PRO A O 1
ATOM 649 N N . HIS A 1 86 ? 0.239 11.564 -0.117 1.00 88.44 86 HIS A N 1
ATOM 650 C CA . HIS A 1 86 ? 1.052 11.380 -1.320 1.00 88.44 86 HIS A CA 1
ATOM 651 C C . HIS A 1 86 ? 1.626 9.958 -1.395 1.00 88.44 86 HIS A C 1
ATOM 653 O O . HIS A 1 86 ? 1.626 9.348 -2.464 1.00 88.44 86 HIS A O 1
ATOM 659 N N . ASP A 1 87 ? 2.022 9.376 -0.260 1.00 88.88 87 ASP A N 1
ATOM 660 C CA . ASP A 1 87 ? 2.495 7.985 -0.205 1.00 88.88 87 ASP A CA 1
ATOM 661 C C . ASP A 1 87 ? 1.379 6.976 -0.547 1.00 88.88 87 ASP A C 1
ATOM 663 O O . ASP A 1 87 ? 1.612 5.972 -1.236 1.00 88.88 87 ASP A O 1
ATOM 667 N N . ILE A 1 88 ? 0.138 7.262 -0.132 1.00 92.88 88 ILE A N 1
ATOM 668 C CA . ILE A 1 88 ? -1.049 6.479 -0.508 1.00 92.88 88 ILE A CA 1
ATOM 669 C C . ILE A 1 88 ? -1.305 6.586 -2.016 1.00 92.88 88 ILE A C 1
ATOM 671 O O . ILE A 1 88 ? -1.496 5.564 -2.681 1.00 92.88 88 ILE A O 1
ATOM 675 N N . GLU A 1 89 ? -1.289 7.795 -2.577 1.00 91.50 89 GLU A N 1
ATOM 676 C CA . GLU A 1 89 ? -1.491 8.014 -4.015 1.00 91.50 89 GLU A CA 1
ATOM 677 C C . GLU A 1 89 ? -0.415 7.320 -4.857 1.00 91.50 89 GLU A C 1
ATOM 679 O O . GLU A 1 89 ? -0.739 6.654 -5.846 1.00 91.50 89 GLU A O 1
ATOM 684 N N . SER A 1 90 ? 0.843 7.379 -4.418 1.00 89.00 90 SER A N 1
ATOM 685 C CA . SER A 1 90 ? 1.968 6.671 -5.036 1.00 89.00 90 SER A CA 1
ATOM 686 C C . SER A 1 90 ? 1.776 5.148 -5.013 1.00 89.00 90 SER A C 1
ATOM 688 O O . SER A 1 90 ? 1.947 4.472 -6.036 1.00 89.00 90 SER A O 1
ATOM 690 N N . SER A 1 91 ? 1.317 4.594 -3.884 1.00 93.44 91 SER A N 1
ATOM 691 C CA . SER A 1 91 ? 0.998 3.164 -3.759 1.00 93.44 91 SER A CA 1
ATOM 692 C C . SER A 1 91 ? -0.118 2.744 -4.730 1.00 93.44 91 SER A C 1
ATOM 694 O O . SER A 1 91 ? -0.013 1.719 -5.412 1.00 93.44 91 SER A O 1
ATOM 696 N N . ILE A 1 92 ? -1.174 3.558 -4.856 1.00 94.38 92 ILE A N 1
ATOM 697 C CA . ILE A 1 92 ? -2.286 3.316 -5.790 1.00 94.38 92 ILE A CA 1
ATOM 698 C C . ILE A 1 92 ? -1.810 3.397 -7.245 1.00 94.38 92 ILE A C 1
ATOM 700 O O . ILE A 1 92 ? -2.170 2.538 -8.054 1.00 94.38 92 ILE A O 1
ATOM 704 N N . SER A 1 93 ? -1.010 4.409 -7.589 1.00 91.81 93 SER A N 1
ATOM 705 C CA . SER A 1 93 ? -0.453 4.583 -8.936 1.00 91.81 93 SER A CA 1
ATOM 706 C C . SER A 1 93 ? 0.407 3.381 -9.337 1.00 91.81 93 SER A C 1
ATOM 708 O O . SER A 1 93 ? 0.199 2.783 -10.396 1.00 91.81 93 SER A O 1
ATOM 710 N N . THR A 1 94 ? 1.273 2.929 -8.427 1.00 92.62 94 THR A N 1
ATOM 711 C CA . THR A 1 94 ? 2.103 1.733 -8.618 1.00 92.62 94 THR A CA 1
ATOM 712 C C . THR A 1 94 ? 1.242 0.503 -8.887 1.00 92.62 94 THR A C 1
ATOM 714 O O . THR A 1 94 ? 1.455 -0.195 -9.877 1.00 92.62 94 THR A O 1
ATOM 717 N N . MET A 1 95 ? 0.200 0.263 -8.085 1.00 94.50 95 MET A N 1
ATOM 718 C CA . MET A 1 95 ? -0.691 -0.881 -8.304 1.00 94.50 95 MET A CA 1
ATOM 719 C C . MET A 1 95 ? -1.506 -0.787 -9.598 1.00 94.50 95 MET A C 1
ATOM 721 O O . MET A 1 95 ? -1.796 -1.818 -10.208 1.00 94.50 95 MET A O 1
ATOM 725 N N . ARG A 1 96 ? -1.854 0.417 -10.071 1.00 92.62 96 ARG A N 1
ATOM 726 C CA . ARG A 1 96 ? -2.462 0.596 -11.403 1.00 92.62 96 ARG A CA 1
ATOM 727 C C . ARG A 1 96 ? -1.494 0.201 -12.513 1.00 92.62 96 ARG A C 1
ATOM 729 O O . ARG A 1 96 ? -1.915 -0.471 -13.459 1.00 92.62 96 ARG A O 1
ATOM 736 N N . TRP A 1 97 ? -0.222 0.577 -12.386 1.00 90.38 97 TRP A N 1
ATOM 737 C CA . TRP A 1 97 ? 0.815 0.171 -13.330 1.00 90.38 97 TRP A CA 1
ATOM 738 C C . TRP A 1 97 ? 1.014 -1.346 -13.303 1.00 90.38 97 TRP A C 1
ATOM 740 O O . TRP A 1 97 ? 0.926 -1.984 -14.351 1.00 90.38 97 TRP A O 1
ATOM 750 N N . VAL A 1 98 ? 1.177 -1.934 -12.113 1.00 91.19 98 VAL A N 1
ATOM 751 C CA . VAL A 1 98 ? 1.314 -3.386 -11.907 1.00 91.19 98 VAL A CA 1
ATOM 752 C C . VAL A 1 98 ? 0.139 -4.128 -12.531 1.00 91.19 98 VAL A C 1
ATOM 754 O O . VAL A 1 98 ? 0.332 -5.070 -13.295 1.00 91.19 98 VAL A O 1
ATOM 757 N N . ARG A 1 99 ? -1.094 -3.684 -12.271 1.00 90.88 99 ARG A N 1
ATOM 758 C CA . ARG A 1 99 ? -2.281 -4.295 -12.870 1.00 90.88 99 ARG A CA 1
ATOM 759 C C . ARG A 1 99 ? -2.206 -4.280 -14.395 1.00 90.88 99 ARG A C 1
ATOM 761 O O . ARG A 1 99 ? -2.480 -5.299 -15.009 1.00 90.88 99 ARG A O 1
ATOM 768 N N . SER A 1 100 ? -1.835 -3.150 -14.988 1.00 87.62 100 SER A N 1
ATOM 769 C CA . SER A 1 100 ? -1.896 -2.953 -16.441 1.00 87.62 100 SER A CA 1
ATOM 770 C C . SER A 1 100 ? -0.743 -3.614 -17.203 1.00 87.62 100 SER A C 1
ATOM 772 O O . SER A 1 100 ? -0.924 -3.950 -18.365 1.00 87.62 100 SER A O 1
ATOM 774 N N . ASN A 1 101 ? 0.414 -3.812 -16.562 1.00 84.94 101 ASN A N 1
ATOM 775 C CA . ASN A 1 101 ? 1.633 -4.286 -17.229 1.00 84.94 101 ASN A CA 1
ATOM 776 C C . ASN A 1 101 ? 2.103 -5.669 -16.752 1.00 84.94 101 ASN A C 1
ATOM 778 O O . ASN A 1 101 ? 2.681 -6.410 -17.537 1.00 84.94 101 ASN A O 1
ATOM 782 N N . LEU A 1 102 ? 1.873 -6.022 -15.480 1.00 83.50 102 LEU A N 1
ATOM 783 C CA . LEU A 1 102 ? 2.309 -7.299 -14.900 1.00 83.50 102 LEU A CA 1
ATOM 784 C C . LEU A 1 102 ? 1.163 -8.315 -14.805 1.00 83.50 102 LEU A C 1
ATOM 786 O O . LEU A 1 102 ? 1.349 -9.481 -15.132 1.00 83.50 102 LEU A O 1
ATOM 790 N N . LEU A 1 103 ? -0.021 -7.900 -14.338 1.00 81.31 103 LEU A N 1
ATOM 791 C CA . LEU A 1 103 ? -1.127 -8.838 -14.078 1.00 81.31 103 LEU A CA 1
ATOM 792 C C . LEU A 1 103 ? -2.016 -9.083 -15.304 1.00 81.31 103 LEU A C 1
ATOM 794 O O . LEU A 1 103 ? -2.644 -10.137 -15.419 1.00 81.31 103 LEU A O 1
ATOM 798 N N . VAL A 1 104 ? -2.050 -8.152 -16.258 1.00 63.31 104 VAL A N 1
ATOM 799 C CA . VAL A 1 104 ? -2.738 -8.347 -17.539 1.00 63.31 104 VAL A CA 1
ATOM 800 C C . VAL A 1 104 ? -1.773 -8.995 -18.539 1.00 63.31 104 VAL A C 1
ATOM 802 O O . VAL A 1 104 ? -1.324 -8.398 -19.506 1.00 63.31 104 VAL A O 1
ATOM 805 N N . GLN A 1 105 ? -1.493 -10.274 -18.289 1.00 55.72 105 GLN A N 1
ATOM 806 C CA . GLN A 1 105 ? -1.374 -11.292 -19.339 1.00 55.72 105 GLN A CA 1
ATOM 807 C C . GLN A 1 105 ? -2.526 -12.309 -19.281 1.00 55.72 105 GLN A C 1
ATOM 809 O O . GLN A 1 105 ? -2.604 -13.191 -20.120 1.00 55.72 105 GLN A O 1
ATOM 814 N N . LEU A 1 106 ? -3.479 -12.183 -18.351 1.00 52.22 106 LEU A N 1
ATOM 815 C CA . LEU A 1 106 ? -4.596 -13.131 -18.227 1.00 52.22 106 LEU A CA 1
ATOM 816 C C . LEU A 1 106 ? -5.539 -13.155 -19.439 1.00 52.22 106 LEU A C 1
ATOM 818 O O . LEU A 1 106 ? -6.036 -14.222 -19.776 1.00 52.22 106 LEU A O 1
ATOM 822 N N . ALA A 1 107 ? -5.755 -12.025 -20.118 1.00 54.03 107 ALA A N 1
ATOM 823 C CA . ALA A 1 107 ? -6.556 -12.001 -21.346 1.00 54.03 107 ALA A CA 1
ATOM 824 C C . ALA A 1 107 ? -5.852 -12.749 -22.492 1.00 54.03 107 ALA A C 1
ATOM 826 O O . ALA A 1 107 ? -6.457 -13.614 -23.113 1.00 54.03 107 ALA A O 1
ATOM 827 N N . ALA A 1 108 ? -4.554 -12.500 -22.690 1.00 57.00 108 ALA A N 1
ATOM 828 C CA . ALA A 1 108 ? -3.749 -13.188 -23.698 1.00 57.00 108 ALA A CA 1
ATOM 829 C C . ALA A 1 108 ? -3.547 -14.680 -23.374 1.00 57.00 108 ALA A C 1
ATOM 831 O O . ALA A 1 108 ? -3.549 -15.513 -24.271 1.00 57.00 108 ALA A O 1
ATOM 832 N N . VAL A 1 109 ? -3.415 -15.037 -22.092 1.00 58.53 109 VAL A N 1
ATOM 833 C CA . VAL A 1 109 ? -3.304 -16.431 -21.636 1.00 58.53 109 VAL A CA 1
ATOM 834 C C . VAL A 1 109 ? -4.641 -17.163 -21.763 1.00 58.53 109 VAL A C 1
ATOM 836 O O . VAL A 1 109 ? -4.640 -18.326 -22.146 1.00 58.53 109 VAL A O 1
ATOM 839 N N . ALA A 1 110 ? -5.779 -16.513 -21.500 1.00 59.47 110 ALA A N 1
ATOM 840 C CA . ALA A 1 110 ? -7.102 -17.096 -21.739 1.00 59.47 110 ALA A CA 1
ATOM 841 C C . ALA A 1 110 ? -7.376 -17.297 -23.240 1.00 59.47 110 ALA A C 1
ATOM 843 O O . ALA A 1 110 ? -7.895 -18.338 -23.635 1.00 59.47 110 ALA A O 1
ATOM 844 N N . GLU A 1 111 ? -6.974 -16.338 -24.077 1.00 60.44 111 GLU A N 1
ATOM 845 C CA . GLU A 1 111 ? -7.064 -16.431 -25.536 1.00 60.44 111 GLU A CA 1
ATOM 846 C C . GLU A 1 111 ? -6.152 -17.546 -26.080 1.00 60.44 111 GLU A C 1
ATOM 848 O O . GLU A 1 111 ? -6.620 -18.425 -26.805 1.00 60.44 111 GLU A O 1
ATOM 853 N N . ALA A 1 112 ? -4.896 -17.616 -25.626 1.00 61.06 112 ALA A N 1
ATOM 854 C CA . ALA A 1 112 ? -3.961 -18.692 -25.963 1.00 61.06 112 ALA A CA 1
ATOM 855 C C . ALA A 1 112 ? -4.424 -20.073 -25.460 1.00 61.06 112 ALA A C 1
ATOM 857 O O . ALA A 1 112 ? -4.277 -21.066 -26.169 1.00 61.06 112 ALA A O 1
ATOM 858 N N . ALA A 1 113 ? -5.024 -20.148 -24.268 1.00 64.56 113 ALA A N 1
ATOM 859 C CA . ALA A 1 113 ? -5.581 -21.386 -23.723 1.00 64.56 113 ALA A CA 1
ATOM 860 C C . ALA A 1 113 ? -6.831 -21.855 -24.484 1.00 64.56 113 ALA A C 1
ATOM 862 O O . ALA A 1 113 ? -7.068 -23.055 -24.566 1.00 64.56 113 ALA A O 1
ATOM 863 N N . SER A 1 114 ? -7.610 -20.937 -25.069 1.00 67.25 114 SER A N 1
ATOM 864 C CA . SER A 1 114 ? -8.759 -21.286 -25.918 1.00 67.25 114 SER A CA 1
ATOM 865 C C . SER A 1 114 ? -8.362 -21.824 -27.300 1.00 67.25 114 SER A C 1
ATOM 867 O O . SER A 1 114 ? -9.130 -22.563 -27.908 1.00 67.25 114 SER A O 1
ATOM 869 N N . LEU A 1 115 ? -7.157 -21.487 -27.777 1.00 65.94 115 LEU A N 1
ATOM 870 C CA . LEU A 1 115 ? -6.605 -21.923 -29.068 1.00 65.94 115 LEU A CA 1
ATOM 871 C C . LEU A 1 115 ? -5.874 -23.275 -28.994 1.00 65.94 115 LEU A C 1
A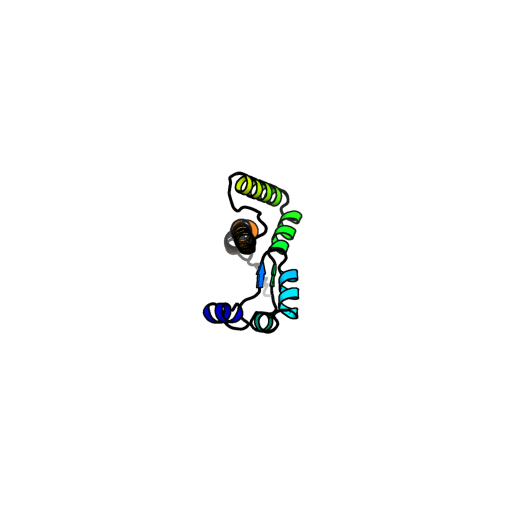TOM 873 O O . LEU A 1 115 ? -5.595 -23.881 -30.028 1.00 65.94 115 LEU A O 1
ATOM 877 N N . ALA A 1 116 ? -5.561 -23.761 -27.792 1.00 61.44 116 ALA A N 1
ATOM 878 C CA . ALA A 1 116 ? -4.987 -25.084 -27.584 1.00 61.44 116 ALA A CA 1
ATOM 879 C C . ALA A 1 116 ? -6.111 -26.130 -27.464 1.00 61.44 116 ALA A C 1
ATOM 881 O O . ALA A 1 116 ? -6.541 -26.474 -26.362 1.00 61.44 116 ALA A O 1
ATOM 882 N N . GLU A 1 117 ? -6.615 -26.640 -28.593 1.00 59.84 117 GLU A N 1
ATOM 883 C CA . GLU A 1 117 ? -7.509 -27.806 -28.574 1.00 59.84 117 GLU A CA 1
ATOM 884 C C . GLU A 1 117 ? -6.796 -29.036 -27.974 1.00 59.84 117 GLU A C 1
ATOM 886 O O . GLU A 1 117 ? -5.598 -29.238 -28.206 1.00 59.84 117 GLU A O 1
ATOM 891 N N . PRO A 1 118 ? -7.502 -29.907 -27.227 1.00 53.62 118 PRO A N 1
ATOM 892 C CA . PRO A 1 118 ? -6.910 -31.141 -26.744 1.00 53.62 118 PRO A CA 1
ATOM 893 C C . PRO A 1 118 ? -6.696 -32.078 -27.935 1.00 53.62 118 PRO A C 1
ATOM 895 O O . PRO A 1 118 ? -7.661 -32.498 -28.576 1.00 53.62 118 PRO A O 1
ATOM 898 N N . GLU A 1 119 ? -5.442 -32.445 -28.219 1.00 50.47 119 GLU A N 1
ATOM 899 C CA . GLU A 1 119 ? -5.139 -33.521 -29.164 1.00 50.47 119 GLU A CA 1
ATOM 900 C C . GLU A 1 119 ? -5.927 -34.774 -28.764 1.00 50.47 119 GLU A C 1
ATOM 902 O O . GLU A 1 119 ? -5.631 -35.468 -27.785 1.00 50.47 119 GLU A O 1
ATOM 907 N N . SER A 1 120 ? -6.972 -35.064 -29.536 1.00 49.56 120 SER A N 1
ATOM 908 C CA . SER A 1 120 ? -7.723 -36.299 -29.415 1.00 49.56 120 SER A CA 1
ATOM 909 C C . SER A 1 120 ? -6.787 -37.461 -29.751 1.00 49.56 120 SER A C 1
ATOM 911 O O . SER A 1 120 ? -6.490 -37.752 -30.910 1.00 49.56 120 SER A O 1
ATOM 913 N N . LYS A 1 121 ? -6.301 -38.155 -28.715 1.00 51.16 121 LYS A N 1
ATOM 914 C CA . LYS A 1 121 ? -5.652 -39.459 -28.872 1.00 51.16 121 LYS A CA 1
ATOM 915 C C . LYS A 1 121 ? -6.638 -40.400 -29.565 1.00 51.16 121 LYS A C 1
ATOM 917 O O . LYS A 1 121 ? -7.512 -40.982 -28.923 1.00 51.16 121 LYS A O 1
ATOM 922 N N . LYS A 1 122 ? -6.488 -40.574 -30.882 1.00 47.34 122 LYS A N 1
ATOM 923 C CA . LYS A 1 122 ? -7.087 -41.680 -31.634 1.00 47.34 122 LYS A CA 1
ATOM 924 C C . LYS A 1 122 ? -6.510 -42.986 -31.093 1.00 47.34 122 LYS A C 1
ATOM 926 O O . LYS A 1 122 ? -5.472 -43.457 -31.547 1.00 47.34 122 LYS A O 1
ATOM 931 N N . ILE A 1 123 ? -7.190 -43.579 -30.118 1.00 51.12 123 ILE A N 1
ATOM 932 C CA . ILE A 1 123 ? -6.997 -44.985 -29.774 1.00 51.12 123 ILE A CA 1
ATOM 933 C C . ILE A 1 123 ? -7.550 -45.783 -30.960 1.00 51.12 123 ILE A C 1
ATOM 935 O O . ILE A 1 123 ? -8.765 -45.907 -31.120 1.00 51.12 123 ILE A O 1
ATOM 939 N N . LYS A 1 124 ? -6.663 -46.285 -31.827 1.00 49.44 124 LYS A N 1
ATOM 940 C CA . LYS A 1 124 ? -7.011 -47.345 -32.779 1.00 49.44 124 LYS A CA 1
ATOM 941 C C . LYS A 1 124 ? -7.408 -48.572 -31.959 1.00 49.44 124 LYS A C 1
ATOM 943 O O . LYS A 1 124 ? -6.574 -49.154 -31.275 1.00 49.44 124 LYS A O 1
ATOM 948 N N . ARG A 1 125 ? -8.692 -48.928 -31.987 1.00 50.06 125 ARG A N 1
ATOM 949 C CA . ARG A 1 125 ? -9.141 -50.263 -31.590 1.00 50.06 125 ARG A CA 1
ATOM 950 C C . ARG A 1 125 ? -8.886 -51.176 -32.783 1.00 50.06 125 ARG A C 1
ATOM 952 O O . ARG A 1 125 ? -9.619 -51.092 -33.765 1.00 50.06 125 ARG A O 1
ATOM 959 N N . ASP A 1 126 ? -7.839 -51.986 -32.707 1.00 48.59 126 ASP A N 1
ATOM 960 C CA . ASP A 1 126 ? -7.680 -53.125 -33.605 1.00 48.59 126 ASP A CA 1
ATOM 961 C C . ASP A 1 126 ? -8.713 -54.1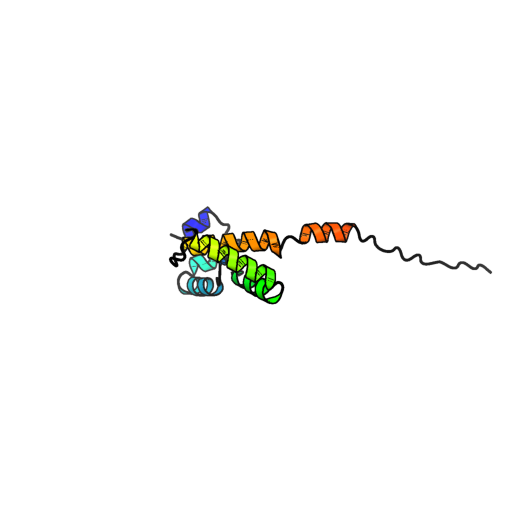81 -33.197 1.00 48.59 126 ASP A C 1
ATOM 963 O O . ASP A 1 126 ? -8.596 -54.813 -32.150 1.00 48.59 126 ASP A O 1
ATOM 967 N N . ASN A 1 127 ? -9.763 -54.324 -34.007 1.00 50.75 127 ASN A N 1
ATOM 968 C CA . ASN A 1 127 ? -10.646 -55.483 -33.983 1.00 50.75 127 ASN A CA 1
ATOM 969 C C . ASN A 1 127 ? -10.217 -56.400 -35.130 1.00 50.75 127 ASN A C 1
ATOM 971 O O . ASN A 1 127 ? -10.632 -56.191 -36.270 1.00 50.75 127 ASN A O 1
ATOM 975 N N . THR A 1 128 ? -9.421 -57.418 -34.815 1.00 50.22 128 THR A N 1
ATOM 976 C CA . THR A 1 128 ? -9.289 -58.604 -35.664 1.00 50.22 128 THR A CA 1
ATOM 977 C C . THR A 1 128 ? -10.084 -59.714 -35.001 1.00 50.22 128 THR A C 1
ATOM 979 O O . THR A 1 128 ? -9.689 -60.270 -33.981 1.00 50.22 128 THR A O 1
ATOM 982 N N . SER A 1 129 ? -11.265 -59.945 -35.553 1.00 49.38 129 SER A N 1
ATOM 983 C CA . SER A 1 129 ? -12.082 -61.131 -35.358 1.00 49.38 129 SER A CA 1
ATOM 984 C C . SER A 1 129 ? -11.490 -62.298 -36.147 1.00 49.38 129 SER A C 1
ATOM 986 O O . SER A 1 129 ? -11.481 -62.222 -37.374 1.00 49.38 129 SER A O 1
ATOM 988 N N . GLU A 1 130 ? -11.072 -63.349 -35.444 1.00 46.28 130 GLU A N 1
ATOM 989 C CA . GLU A 1 130 ? -11.094 -64.757 -35.874 1.00 46.28 130 GLU A CA 1
ATOM 990 C C . GLU A 1 130 ? -11.451 -65.634 -34.667 1.00 46.28 130 GLU A C 1
ATOM 992 O O . GLU A 1 130 ? -10.971 -65.319 -33.552 1.00 46.28 130 GLU A O 1
#

Secondary structure (DSSP, 8-state):
-HHHHHHHHS-TTTPPEEETTHHHHHHHHHHH-HHHHHHS-S-EEEHHHHHHHHHHH-HHHHHHHHHHHHHHHHTT-S--S--HHHHHHHHHHHHHHHIIIIITTHHHHHHHHHH---------------

Organism: NCBI:txid127549

Foldseek 3Di:
DVVVVCVVPHAFQPAAAEFAVCVVVLVCCVPVPVVSNNRYHPDYHHLNVLLVVCCPPPVPVSVVVVVVVVVCCVVVHQPPPVDPVSRRVVRVVSVVCCCVPPVPVVVVVVVVVVVDDPPPPPPPDDDDDD

pLDDT: mean 83.69, std 16.75, range [46.28, 98.25]

Sequence (130 aa):
GMLALMRKHCVEHACPIAGNSVQCDREVLMLEMPKVYSFLNHRIVDVSSFTGVMERWMPDAFAAWKLAAAAEAAAGGASYDHRAPHDIESSISTMRWVRSNLLVQLAAVAEAASLAEPESKKIKRDNTSE

Radius of gyration: 23.69 Å; chains: 1; bounding box: 33×84×55 Å